Protein AF-A0AAD3NII4-F1 (afdb_monomer_lite)

Secondary structure (DSSP, 8-state):
-HHHHTTS-HHHHT-PPEEEEEEETTEEEEEE-----BHHHHHHHTTTPPPPHHHHHHHHHHHHHHHHHHHHTT-------GGG-B-S---

Structure (mmCIF, N/CA/C/O backbone):
data_AF-A0AAD3NII4-F1
#
_entry.id   AF-A0AAD3NII4-F1
#
loop_
_atom_site.group_PDB
_atom_site.id
_atom_site.type_symbol
_atom_site.label_atom_id
_at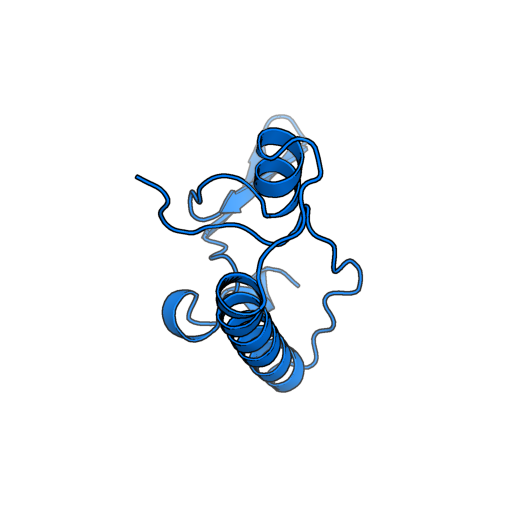om_site.label_alt_id
_atom_site.label_comp_id
_atom_site.label_asym_id
_atom_site.label_entity_id
_atom_site.label_seq_id
_atom_site.pdbx_PDB_ins_code
_atom_site.Cartn_x
_atom_site.Cartn_y
_atom_site.Cartn_z
_atom_site.occupancy
_atom_site.B_iso_or_equiv
_atom_site.auth_seq_id
_atom_site.auth_comp_id
_atom_site.auth_asym_id
_atom_site.auth_atom_id
_atom_site.pdbx_PDB_model_num
ATOM 1 N N . MET A 1 1 ? -11.898 5.533 8.114 1.00 62.50 1 MET A N 1
ATOM 2 C CA . MET A 1 1 ? -11.173 5.212 6.861 1.00 62.50 1 MET A CA 1
ATOM 3 C C . MET A 1 1 ? -10.536 3.836 6.958 1.00 62.50 1 MET A C 1
ATOM 5 O O . MET A 1 1 ? -10.984 2.963 6.236 1.00 62.50 1 MET A O 1
ATOM 9 N N . LEU A 1 2 ? -9.585 3.606 7.873 1.00 72.94 2 LEU A N 1
ATOM 10 C CA . LEU A 1 2 ? -8.956 2.285 8.046 1.00 72.94 2 LEU A CA 1
ATOM 11 C C . LEU A 1 2 ? -9.962 1.179 8.410 1.00 72.94 2 LEU A C 1
ATOM 13 O O . LEU A 1 2 ? -9.882 0.092 7.854 1.00 72.94 2 LEU A O 1
ATOM 17 N N . ASP A 1 3 ? -10.991 1.494 9.202 1.00 74.44 3 ASP A N 1
ATOM 18 C CA . ASP A 1 3 ? -12.080 0.549 9.515 1.00 74.44 3 ASP A CA 1
ATOM 19 C C . ASP A 1 3 ? -12.949 0.172 8.293 1.00 74.44 3 ASP A C 1
ATOM 21 O O . ASP A 1 3 ? -13.630 -0.844 8.294 1.00 74.44 3 ASP A O 1
ATOM 25 N N . VAL A 1 4 ? -12.945 0.997 7.238 1.00 71.50 4 VAL A N 1
ATOM 26 C CA . VAL A 1 4 ? -13.642 0.714 5.965 1.00 71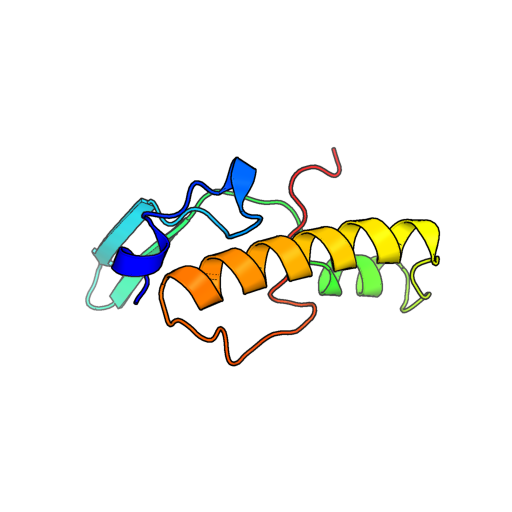.50 4 VAL A CA 1
ATOM 27 C C . VAL A 1 4 ? -12.724 -0.051 5.010 1.00 71.50 4 VAL A C 1
ATOM 29 O O . VAL A 1 4 ? -13.184 -0.720 4.096 1.00 71.50 4 VAL A O 1
ATOM 32 N N . VAL A 1 5 ? -11.410 0.028 5.207 1.00 71.00 5 VAL A N 1
ATOM 33 C CA . VAL A 1 5 ? -10.442 -0.752 4.432 1.00 71.00 5 VAL A CA 1
ATOM 34 C C . VAL A 1 5 ? -10.293 -2.158 5.015 1.00 71.00 5 VAL A C 1
ATOM 36 O O . VAL A 1 5 ? -10.099 -3.099 4.256 1.00 71.00 5 VAL A O 1
ATOM 39 N N . SER A 1 6 ? -10.475 -2.347 6.326 1.00 75.00 6 SER A N 1
ATOM 40 C CA . SER A 1 6 ? -10.364 -3.663 6.976 1.00 75.00 6 SER A CA 1
ATOM 41 C C . SER A 1 6 ? -11.420 -4.687 6.550 1.00 75.00 6 SER A C 1
ATOM 43 O O . SER A 1 6 ? -11.225 -5.879 6.765 1.00 75.00 6 SER A O 1
ATOM 45 N N . ILE A 1 7 ? -12.516 -4.260 5.910 1.00 77.06 7 ILE A N 1
ATOM 46 C CA . ILE A 1 7 ? -13.488 -5.182 5.295 1.00 77.06 7 ILE A CA 1
ATOM 47 C C . ILE A 1 7 ? -12.979 -5.797 3.979 1.00 77.06 7 ILE A C 1
ATOM 49 O O . ILE A 1 7 ? -13.627 -6.679 3.412 1.00 77.06 7 ILE A O 1
ATOM 53 N N . LEU A 1 8 ? -11.853 -5.316 3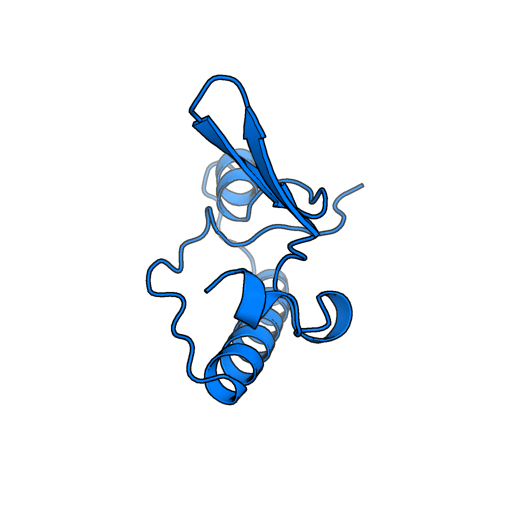.446 1.00 76.31 8 LEU A N 1
ATOM 54 C CA . LEU A 1 8 ? -11.219 -5.874 2.260 1.00 76.31 8 LEU A CA 1
ATOM 55 C C . LEU A 1 8 ? -10.342 -7.066 2.662 1.00 76.31 8 LEU A C 1
ATOM 57 O O . LEU A 1 8 ? -9.490 -6.946 3.533 1.00 76.31 8 LEU A O 1
ATOM 61 N N . ASP A 1 9 ? -10.534 -8.206 1.993 1.00 70.75 9 ASP A N 1
ATOM 62 C CA . ASP A 1 9 ? -9.617 -9.348 2.081 1.00 70.75 9 ASP A CA 1
ATOM 63 C C . ASP A 1 9 ? -8.257 -8.954 1.450 1.00 70.75 9 ASP A C 1
ATOM 65 O O . ASP A 1 9 ? -8.213 -8.747 0.229 1.00 70.75 9 ASP A O 1
ATOM 69 N N . PRO A 1 10 ? -7.169 -8.839 2.239 1.00 61.22 10 PRO A N 1
ATOM 70 C CA . PRO A 1 10 ? -5.861 -8.345 1.789 1.00 61.22 10 PRO A CA 1
ATOM 71 C C . PRO A 1 10 ? -5.272 -9.204 0.672 1.00 61.22 10 PRO A C 1
ATOM 73 O O . PRO A 1 10 ? -4.808 -8.699 -0.354 1.00 61.22 10 PRO A O 1
ATOM 76 N N . VAL A 1 11 ? -5.379 -10.526 0.843 1.00 59.19 11 VAL A N 1
ATOM 77 C CA . VAL A 1 11 ? -4.800 -11.539 -0.047 1.00 59.19 11 VAL A CA 1
ATOM 78 C C . VAL A 1 11 ? -5.483 -11.509 -1.410 1.00 59.19 11 VAL A C 1
ATOM 80 O O . VAL A 1 11 ? -4.844 -11.733 -2.436 1.00 59.19 11 VAL A O 1
ATOM 83 N N . LYS A 1 12 ? -6.780 -11.186 -1.446 1.00 65.62 12 LYS A N 1
ATOM 84 C CA . LYS A 1 12 ? -7.538 -11.084 -2.701 1.00 65.62 12 LYS A CA 1
ATOM 85 C C . LYS A 1 12 ? -7.480 -9.705 -3.348 1.00 65.62 12 LYS A C 1
ATOM 87 O O . LYS A 1 12 ? -7.819 -9.601 -4.525 1.00 65.62 12 LYS A O 1
ATOM 92 N N . LYS A 1 13 ? -7.121 -8.655 -2.604 1.00 78.44 13 LYS A N 1
ATOM 93 C CA . LYS A 1 13 ? -7.308 -7.265 -3.051 1.00 78.44 13 LYS A CA 1
ATOM 94 C C . LYS A 1 13 ? -6.035 -6.425 -3.099 1.00 78.44 13 LYS A C 1
ATOM 96 O O . LYS A 1 13 ? -6.126 -5.276 -3.505 1.00 78.44 13 LYS A O 1
ATOM 101 N N . SER A 1 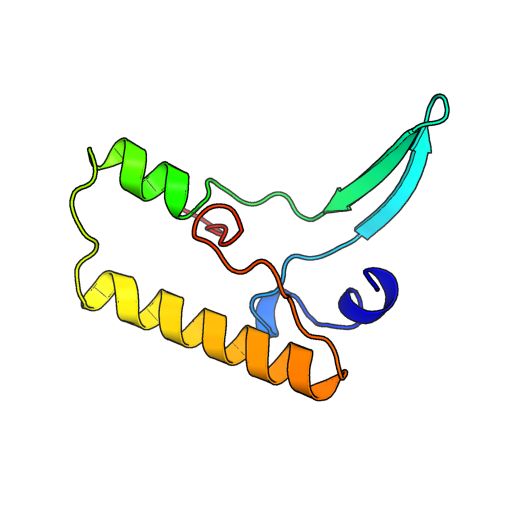14 ? -4.869 -6.973 -2.746 1.00 91.31 14 SER A N 1
ATOM 102 C CA . SER A 1 14 ? -3.580 -6.258 -2.813 1.00 91.31 14 SER A CA 1
ATOM 103 C C . SER A 1 14 ? -3.574 -4.949 -2.004 1.00 91.31 14 SER A C 1
ATOM 105 O O . SER A 1 14 ? -2.970 -3.957 -2.405 1.00 91.31 14 SER A O 1
ATOM 107 N N . VAL A 1 15 ? -4.262 -4.951 -0.860 1.00 93.31 15 VAL A N 1
ATOM 108 C CA . VAL A 1 15 ? -4.299 -3.850 0.112 1.00 93.31 15 VAL A CA 1
ATOM 109 C C . VAL A 1 15 ? -3.843 -4.405 1.453 1.00 93.31 15 VAL A C 1
ATOM 111 O O . VAL A 1 15 ? -4.309 -5.469 1.839 1.00 93.31 15 VAL A O 1
ATOM 114 N N . VAL A 1 16 ? -2.963 -3.686 2.152 1.00 92.75 16 VAL A N 1
ATOM 115 C CA . VAL A 1 16 ? -2.427 -4.111 3.453 1.00 92.75 16 VAL A CA 1
ATOM 116 C C . VAL A 1 16 ? -3.536 -4.359 4.478 1.00 92.75 16 VAL A C 1
ATOM 118 O O . VAL A 1 16 ? -4.473 -3.567 4.621 1.00 92.75 16 VAL A O 1
ATOM 121 N N . GLN A 1 17 ? -3.412 -5.448 5.229 1.00 91.06 17 GLN A N 1
ATOM 122 C CA . GLN A 1 17 ? -4.309 -5.781 6.317 1.00 91.06 17 GLN A CA 1
ATOM 123 C C . GLN A 1 17 ? -4.104 -4.838 7.495 1.00 91.06 17 GLN A C 1
ATOM 125 O O . GLN A 1 17 ? -3.026 -4.771 8.083 1.00 91.06 17 GLN A O 1
ATOM 130 N N . PHE A 1 18 ? -5.174 -4.154 7.879 1.00 91.19 18 PHE A N 1
ATOM 131 C CA . PHE A 1 18 ? -5.261 -3.430 9.139 1.00 91.19 18 PHE A CA 1
ATOM 132 C C . PHE A 1 18 ? -5.885 -4.338 10.205 1.00 91.19 18 PHE A C 1
ATOM 134 O O . PHE A 1 18 ? -6.976 -4.869 9.993 1.00 91.19 18 PHE A O 1
ATOM 141 N N . PHE A 1 19 ? -5.202 -4.516 11.337 1.00 89.94 19 PHE A N 1
ATOM 142 C CA . PHE A 1 19 ? -5.683 -5.355 12.437 1.00 89.94 19 PHE A CA 1
ATOM 143 C C . PHE A 1 19 ? -6.421 -4.545 13.495 1.00 89.94 19 PHE A C 1
ATOM 145 O O . PHE A 1 19 ? -7.563 -4.854 13.826 1.00 89.94 19 PHE A O 1
ATOM 152 N N . GLU A 1 20 ? -5.778 -3.512 14.036 1.00 92.44 20 GLU A N 1
ATOM 153 C CA . GLU A 1 20 ? -6.351 -2.739 15.131 1.00 92.44 20 GLU A CA 1
ATOM 154 C C . GLU A 1 20 ? -5.743 -1.341 15.266 1.00 92.44 20 GLU A C 1
ATOM 156 O O . GLU A 1 20 ? -4.652 -1.036 14.774 1.00 92.44 20 GLU A O 1
ATOM 161 N N . ARG A 1 21 ? -6.468 -0.492 15.998 1.00 94.69 21 ARG A N 1
ATOM 162 C CA . ARG A 1 21 ? -6.027 0.827 16.445 1.00 94.69 21 ARG A CA 1
ATOM 163 C C . ARG A 1 21 ? -6.197 0.921 17.950 1.00 94.69 21 ARG A C 1
ATOM 165 O O . ARG A 1 21 ? -7.288 0.689 18.464 1.00 94.69 21 ARG A O 1
ATOM 172 N N . PHE A 1 22 ? -5.155 1.384 18.627 1.00 95.44 22 PHE A N 1
ATOM 173 C CA . PHE A 1 22 ? -5.187 1.668 20.059 1.00 95.44 22 PHE A CA 1
ATOM 174 C C . PHE A 1 22 ? -4.446 2.968 20.380 1.00 95.44 22 PHE A C 1
ATOM 176 O O . PHE A 1 22 ? -3.804 3.572 19.519 1.00 95.44 22 PHE A O 1
ATOM 183 N N . VAL A 1 23 ? -4.562 3.426 21.628 1.00 97.94 23 VAL A N 1
ATOM 184 C CA . VAL A 1 23 ? -3.834 4.596 22.133 1.00 97.94 23 VAL A CA 1
ATOM 185 C C . VAL A 1 23 ? -2.834 4.135 23.183 1.00 97.94 23 VAL A C 1
ATOM 187 O O . VAL A 1 23 ? -3.214 3.511 24.171 1.00 97.94 23 VAL A O 1
ATOM 190 N N . HIS A 1 24 ? -1.561 4.470 22.996 1.00 96.81 24 HIS A N 1
ATOM 191 C CA . HIS A 1 24 ? -0.500 4.187 23.958 1.00 96.81 24 HIS A CA 1
ATOM 192 C C . HIS A 1 24 ? 0.263 5.469 24.271 1.00 96.81 24 HIS A C 1
ATOM 194 O O . HIS A 1 24 ? 0.741 6.150 23.369 1.00 96.81 24 HIS A O 1
ATOM 200 N N . LYS A 1 25 ? 0.350 5.826 25.561 1.00 97.06 25 LYS A N 1
ATOM 201 C CA . LYS A 1 25 ? 1.025 7.052 26.037 1.00 97.06 25 LYS A CA 1
ATOM 202 C C . LYS A 1 25 ? 0.562 8.331 25.311 1.00 97.06 25 LYS A C 1
ATOM 204 O O . LYS A 1 25 ? 1.358 9.216 25.021 1.00 97.06 25 LYS A O 1
ATOM 209 N N . GLY A 1 26 ? -0.733 8.416 24.999 1.00 96.94 26 GLY A N 1
ATOM 210 C CA . GLY A 1 26 ? -1.327 9.559 24.298 1.00 96.94 26 GLY A CA 1
ATOM 211 C C . GLY A 1 26 ? -1.100 9.587 22.781 1.00 96.94 26 GLY A C 1
ATOM 212 O O . GLY A 1 26 ? -1.589 10.500 22.125 1.00 96.94 26 GLY A O 1
ATOM 213 N N . GLN A 1 27 ? -0.411 8.598 22.206 1.00 97.44 27 GLN A N 1
ATOM 214 C CA . GLN A 1 27 ? -0.210 8.475 20.761 1.00 97.44 27 GLN A CA 1
ATOM 215 C C . GLN A 1 27 ? -1.151 7.425 20.170 1.00 97.44 27 GLN A C 1
ATOM 217 O O . GLN A 1 27 ? -1.403 6.389 20.785 1.00 97.44 27 GLN A O 1
ATOM 222 N N . THR A 1 28 ? -1.673 7.692 18.970 1.00 96.88 28 THR A N 1
ATOM 223 C CA . THR A 1 28 ? -2.452 6.698 18.216 1.00 96.88 28 THR A CA 1
ATOM 224 C C . THR A 1 28 ? -1.495 5.714 17.559 1.00 96.88 28 THR A C 1
ATOM 226 O O . THR A 1 28 ? -0.622 6.119 16.794 1.00 96.88 28 THR A O 1
ATOM 229 N N . CYS A 1 29 ? -1.684 4.431 17.838 1.00 96.81 29 CYS A N 1
ATOM 230 C CA . CYS A 1 29 ? -0.937 3.332 17.247 1.00 96.81 29 CYS A CA 1
ATOM 231 C C . CYS A 1 29 ? -1.849 2.551 16.300 1.00 96.81 29 CYS A C 1
ATOM 233 O O . CYS A 1 29 ? -3.029 2.341 16.593 1.00 96.81 29 CYS A O 1
ATOM 235 N N . LEU A 1 30 ? -1.291 2.129 15.169 1.00 95.69 30 LEU A N 1
ATOM 236 C CA . LEU A 1 30 ? -1.974 1.353 14.140 1.00 95.69 30 LEU A CA 1
ATOM 237 C C . LEU A 1 30 ? -1.188 0.065 13.916 1.00 95.69 30 LEU A C 1
ATOM 239 O O . LEU A 1 30 ? 0.032 0.115 13.755 1.00 95.69 30 LEU A O 1
ATOM 243 N N . VAL A 1 31 ? -1.882 -1.068 13.920 1.00 95.38 31 VAL A N 1
ATOM 244 C CA . VAL A 1 31 ? -1.276 -2.386 13.725 1.00 95.38 31 VAL A CA 1
ATOM 245 C C . VAL A 1 31 ? -1.708 -2.931 12.375 1.00 95.38 31 VAL A C 1
ATOM 247 O O . VAL A 1 31 ? -2.898 -2.955 12.056 1.00 95.38 31 VAL A O 1
ATOM 250 N N . PHE A 1 32 ? -0.729 -3.384 11.603 1.00 93.44 32 PHE A N 1
ATOM 251 C CA . PHE A 1 32 ? -0.914 -3.939 10.270 1.00 93.44 32 PHE A CA 1
ATOM 252 C C . PHE A 1 32 ? -0.242 -5.306 10.166 1.00 93.44 32 PHE A C 1
ATOM 254 O O . PHE A 1 32 ? 0.564 -5.674 11.027 1.00 93.44 32 PHE A O 1
ATOM 261 N N . GLU A 1 33 ? -0.547 -6.051 9.105 1.00 92.62 33 GLU A N 1
ATOM 262 C CA . GLU A 1 33 ? 0.274 -7.202 8.731 1.00 92.62 33 GLU A CA 1
ATOM 263 C C . GLU A 1 33 ? 1.730 -6.790 8.498 1.00 92.62 33 GLU A C 1
ATOM 265 O O . GLU A 1 33 ? 2.032 -5.698 8.008 1.00 92.62 33 GLU A O 1
ATOM 270 N N . LYS A 1 34 ? 2.652 -7.677 8.876 1.00 92.50 34 LYS A N 1
ATOM 271 C CA . LYS A 1 34 ? 4.071 -7.477 8.606 1.00 92.50 34 LYS A CA 1
ATOM 272 C C . LYS A 1 34 ? 4.352 -7.889 7.165 1.00 92.50 34 LYS A C 1
ATOM 274 O O . LYS A 1 34 ? 4.242 -9.066 6.837 1.00 92.50 34 LYS A O 1
ATOM 279 N N . LEU A 1 35 ? 4.787 -6.928 6.362 1.00 93.31 35 LEU A N 1
ATOM 280 C CA . LEU A 1 35 ? 5.281 -7.141 5.005 1.00 93.31 35 LEU A CA 1
ATOM 281 C C . LEU A 1 35 ? 6.817 -7.048 4.976 1.00 93.31 35 LEU A C 1
ATOM 283 O O . LEU A 1 35 ? 7.469 -6.953 6.025 1.00 93.31 35 LEU A O 1
ATOM 287 N N . ASP A 1 36 ? 7.387 -7.155 3.783 1.00 94.19 36 ASP A N 1
ATOM 288 C CA . ASP A 1 36 ? 8.816 -6.991 3.528 1.00 94.19 36 ASP A CA 1
ATOM 289 C C . ASP A 1 36 ? 9.139 -5.503 3.268 1.00 94.19 36 ASP A C 1
ATOM 291 O O . ASP A 1 36 ? 8.457 -4.607 3.768 1.00 94.19 36 ASP A O 1
ATOM 295 N N . ARG A 1 37 ? 10.184 -5.222 2.496 1.00 95.06 37 ARG A N 1
ATOM 296 C CA . ARG A 1 37 ? 10.561 -3.883 2.033 1.00 95.06 37 ARG A CA 1
ATOM 297 C C . ARG A 1 37 ? 9.578 -3.275 1.018 1.00 95.06 37 ARG A C 1
ATOM 299 O O . ARG A 1 37 ? 8.811 -3.982 0.354 1.00 95.06 37 ARG A O 1
ATOM 306 N N . SER A 1 38 ? 9.639 -1.955 0.867 1.00 96.81 38 SER A N 1
ATOM 307 C CA . SER A 1 38 ? 8.875 -1.213 -0.138 1.00 96.81 38 SER A CA 1
ATOM 308 C C . SER A 1 38 ? 9.488 -1.326 -1.540 1.00 96.81 38 SER A C 1
ATOM 310 O O . SER A 1 38 ? 10.637 -1.735 -1.731 1.00 96.81 38 SER A O 1
ATOM 312 N N . LEU A 1 39 ? 8.724 -0.921 -2.554 1.00 95.75 39 LEU A N 1
ATOM 313 C CA . LEU A 1 39 ? 9.213 -0.799 -3.924 1.00 95.75 39 LEU A CA 1
ATOM 314 C C . LEU A 1 39 ? 10.298 0.280 -4.040 1.00 95.75 39 LEU A C 1
ATOM 316 O O . LEU A 1 39 ? 11.178 0.161 -4.890 1.00 95.75 39 LEU A O 1
ATOM 320 N N . PHE A 1 40 ? 10.242 1.312 -3.191 1.00 96.19 40 PHE A N 1
ATOM 321 C CA . PHE A 1 40 ? 11.300 2.314 -3.084 1.00 96.19 40 PHE A CA 1
ATOM 322 C C . PHE A 1 40 ? 12.610 1.681 -2.605 1.00 96.19 40 PHE A C 1
ATOM 324 O O . PHE A 1 40 ? 13.623 1.812 -3.287 1.00 96.19 40 PHE A O 1
ATOM 331 N N . ASP A 1 41 ? 12.568 0.918 -1.510 1.00 96.12 41 ASP A N 1
ATOM 332 C CA . ASP A 1 41 ? 13.748 0.237 -0.959 1.00 96.12 41 ASP A CA 1
ATOM 333 C C . ASP A 1 41 ? 14.377 -0.710 -1.993 1.00 96.12 41 ASP A C 1
ATOM 335 O O . ASP A 1 41 ? 15.591 -0.732 -2.175 1.00 96.12 41 ASP A O 1
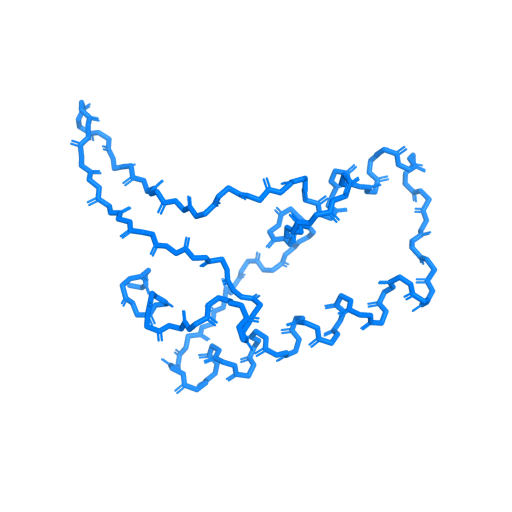ATOM 339 N N . LEU A 1 42 ? 13.552 -1.448 -2.749 1.00 94.81 42 LEU A N 1
ATOM 340 C CA . LEU A 1 42 ? 14.034 -2.313 -3.831 1.00 94.81 42 LEU A CA 1
ATOM 341 C C . LEU A 1 42 ? 14.770 -1.529 -4.933 1.00 94.81 42 LEU A C 1
ATOM 343 O O . LEU A 1 42 ? 15.731 -2.033 -5.517 1.00 94.81 42 LEU A O 1
ATOM 347 N N . LEU A 1 43 ? 14.299 -0.327 -5.271 1.00 95.12 43 LEU A N 1
ATOM 348 C CA . LEU A 1 43 ? 14.955 0.524 -6.264 1.00 95.12 43 LEU A CA 1
ATOM 349 C C . LEU A 1 43 ? 16.269 1.102 -5.730 1.00 95.12 43 LEU A C 1
ATOM 351 O O . LEU A 1 43 ? 17.232 1.187 -6.494 1.00 95.12 43 LEU A O 1
ATOM 355 N N . ASP A 1 44 ? 16.318 1.453 -4.446 1.00 95.69 44 ASP A N 1
ATOM 356 C CA . ASP A 1 44 ? 17.528 1.938 -3.779 1.00 95.69 44 ASP A CA 1
ATOM 357 C C . ASP A 1 44 ? 18.613 0.850 -3.731 1.00 95.69 44 ASP A C 1
ATOM 359 O O . ASP A 1 44 ? 19.731 1.066 -4.196 1.00 95.69 44 ASP A O 1
ATOM 363 N N . GLU A 1 45 ? 18.254 -0.378 -3.341 1.00 94.75 45 GLU A N 1
ATOM 364 C CA . GLU A 1 45 ? 19.150 -1.548 -3.381 1.00 94.75 45 GLU A CA 1
ATOM 365 C C . GLU A 1 45 ? 19.687 -1.859 -4.787 1.00 94.75 45 GLU A C 1
ATOM 367 O O . GLU A 1 45 ? 20.757 -2.445 -4.962 1.00 94.75 45 GLU A O 1
ATOM 372 N N . ARG A 1 46 ? 18.928 -1.486 -5.819 1.00 94.62 46 ARG A N 1
ATOM 373 C CA . ARG A 1 46 ? 19.314 -1.642 -7.224 1.00 94.62 46 ARG A CA 1
ATOM 374 C C . ARG A 1 46 ? 20.186 -0.494 -7.731 1.00 94.62 46 ARG A C 1
ATOM 376 O O . ARG A 1 46 ? 20.518 -0.508 -8.920 1.00 94.62 46 ARG A O 1
ATOM 383 N N . GLU A 1 47 ? 20.552 0.458 -6.875 1.00 96.19 47 GLU A N 1
ATOM 384 C CA . GLU A 1 47 ? 21.271 1.692 -7.216 1.00 96.19 47 GLU A CA 1
ATOM 385 C C . GLU A 1 47 ? 20.507 2.514 -8.269 1.00 96.19 47 GLU A C 1
ATOM 387 O O . GLU A 1 47 ? 21.069 3.033 -9.234 1.00 96.19 47 GLU A O 1
ATOM 392 N N . GLY A 1 48 ? 19.177 2.549 -8.149 1.00 90.94 48 GLY A N 1
ATOM 393 C CA . GLY A 1 48 ? 18.294 3.234 -9.091 1.00 90.94 48 GLY A CA 1
ATOM 394 C C . GLY A 1 48 ? 18.130 2.530 -10.442 1.00 90.94 48 GLY A C 1
ATOM 395 O O . GLY A 1 48 ? 17.501 3.088 -11.346 1.00 90.94 48 GLY A O 1
ATOM 396 N N . ARG A 1 49 ? 18.656 1.306 -10.623 1.00 95.12 49 ARG A N 1
ATOM 397 C CA . ARG A 1 49 ? 18.451 0.558 -11.872 1.00 95.12 49 ARG A CA 1
ATOM 398 C C . ARG A 1 49 ? 16.971 0.212 -12.066 1.00 95.12 49 ARG A C 1
ATOM 400 O O . ARG A 1 49 ? 16.357 -0.392 -11.178 1.00 95.12 49 ARG A O 1
ATOM 407 N N . PRO A 1 50 ? 16.403 0.513 -13.248 1.00 93.38 50 PRO A N 1
ATOM 408 C CA . PRO A 1 50 ? 14.977 0.365 -13.488 1.00 93.38 50 PRO A CA 1
ATOM 409 C C . PRO A 1 50 ? 14.537 -1.097 -13.421 1.00 93.38 50 PRO A C 1
ATOM 411 O O . PRO A 1 50 ? 15.279 -2.021 -13.772 1.00 93.38 50 PRO A O 1
ATOM 414 N N . LEU A 1 51 ? 13.294 -1.302 -12.997 1.00 93.62 51 LEU A N 1
ATOM 415 C CA . LEU A 1 51 ? 12.626 -2.594 -13.100 1.00 93.62 51 LEU A CA 1
ATOM 416 C C . LEU A 1 51 ? 12.402 -2.940 -14.575 1.00 93.62 51 LEU A C 1
ATOM 418 O O . LEU A 1 51 ? 12.066 -2.085 -15.396 1.00 93.62 51 LEU A O 1
ATOM 422 N N . SER A 1 52 ? 12.573 -4.210 -14.921 1.00 96.62 52 SER A N 1
ATOM 423 C CA . SER A 1 52 ? 12.213 -4.714 -16.241 1.00 96.62 52 SER A CA 1
ATOM 424 C C . SER A 1 52 ? 10.693 -4.712 -16.425 1.00 96.62 52 SER A C 1
ATOM 426 O O . SER A 1 52 ? 9.925 -4.755 -15.463 1.00 96.62 52 SER A O 1
ATOM 428 N N . LEU A 1 53 ? 10.220 -4.755 -17.673 1.00 97.00 53 LEU A N 1
ATOM 429 C CA . LEU A 1 53 ? 8.783 -4.887 -17.952 1.00 97.00 53 LEU A CA 1
ATOM 430 C C . LEU A 1 53 ? 8.162 -6.138 -17.310 1.00 97.00 53 LEU A C 1
ATOM 432 O O . LEU A 1 53 ? 6.983 -6.127 -16.962 1.00 97.00 53 LEU A O 1
ATOM 436 N N . ASN A 1 54 ? 8.941 -7.209 -17.149 1.00 96.94 54 ASN A N 1
ATOM 437 C CA . ASN A 1 54 ? 8.473 -8.439 -16.513 1.00 96.94 54 ASN A CA 1
ATOM 438 C C . ASN A 1 54 ? 8.272 -8.267 -15.000 1.00 96.94 54 ASN A C 1
ATOM 440 O O . ASN A 1 54 ? 7.400 -8.922 -14.443 1.00 96.94 54 ASN A O 1
ATOM 444 N N . GLU A 1 55 ? 9.018 -7.364 -14.364 1.00 94.62 55 GLU A N 1
ATOM 445 C CA . GLU A 1 55 ? 8.856 -7.001 -12.951 1.00 94.62 55 GLU A CA 1
ATOM 446 C C . GLU A 1 55 ? 7.746 -5.953 -12.760 1.00 94.62 55 GLU A C 1
ATOM 448 O O . GLU A 1 55 ? 6.974 -6.034 -11.811 1.00 94.62 55 GLU A O 1
ATOM 453 N N . ILE A 1 56 ? 7.602 -5.003 -13.692 1.00 96.00 56 ILE A N 1
ATOM 454 C CA . ILE A 1 56 ? 6.591 -3.935 -13.605 1.00 96.00 56 ILE A CA 1
ATOM 455 C C . ILE A 1 56 ? 5.169 -4.473 -13.813 1.00 96.00 56 ILE A C 1
ATOM 457 O O . ILE A 1 56 ? 4.248 -4.060 -13.109 1.00 96.00 56 ILE A O 1
ATOM 461 N N . ARG A 1 57 ? 4.954 -5.382 -14.778 1.00 97.56 57 ARG A N 1
ATOM 462 C CA . ARG A 1 57 ? 3.610 -5.904 -15.099 1.00 97.56 57 ARG A CA 1
ATOM 463 C C . ARG A 1 57 ? 2.854 -6.492 -13.896 1.00 97.56 57 ARG A C 1
ATOM 465 O O . ARG A 1 57 ? 1.699 -6.102 -13.723 1.00 97.56 57 ARG A O 1
ATOM 472 N N . PRO A 1 58 ? 3.426 -7.398 -13.077 1.00 94.94 58 PRO A N 1
ATOM 473 C CA . PRO A 1 58 ? 2.708 -7.943 -11.925 1.00 94.94 58 PRO A CA 1
ATOM 474 C C . PRO A 1 58 ? 2.384 -6.871 -10.877 1.00 94.94 58 PRO A C 1
ATOM 476 O O . PRO A 1 58 ? 1.266 -6.863 -10.366 1.00 94.94 58 PRO A O 1
ATOM 479 N N . VAL A 1 59 ? 3.296 -5.922 -10.625 1.00 95.50 59 VAL A N 1
ATOM 480 C CA . VAL A 1 59 ? 3.050 -4.793 -9.710 1.00 95.50 59 VAL A CA 1
ATOM 481 C C . VAL A 1 59 ? 1.882 -3.941 -10.209 1.00 95.50 59 VAL A C 1
ATOM 483 O O . VAL A 1 59 ? 0.945 -3.669 -9.463 1.00 95.50 59 VAL A O 1
ATOM 486 N N . ALA A 1 60 ? 1.884 -3.569 -11.492 1.00 96.88 60 ALA A N 1
ATOM 487 C CA . ALA A 1 60 ? 0.805 -2.786 -12.088 1.00 96.88 60 ALA A CA 1
ATOM 488 C C . ALA A 1 60 ? -0.547 -3.514 -12.015 1.00 96.88 60 ALA A C 1
ATOM 490 O O . ALA A 1 60 ? -1.558 -2.900 -11.684 1.00 96.88 60 ALA A O 1
ATOM 491 N N . HIS A 1 61 ? -0.571 -4.824 -12.275 1.00 96.38 61 HIS A N 1
ATOM 492 C CA . HIS A 1 61 ? -1.789 -5.626 -12.160 1.00 96.38 61 HIS A CA 1
ATOM 493 C C . HIS A 1 61 ? -2.338 -5.628 -10.724 1.00 96.38 61 HIS A C 1
ATOM 495 O O . HIS A 1 61 ? -3.531 -5.421 -10.526 1.00 96.38 61 HIS A O 1
ATOM 501 N N . GLN A 1 62 ? -1.479 -5.811 -9.718 1.00 95.44 62 GLN A N 1
ATOM 502 C CA . GLN A 1 62 ? -1.880 -5.783 -8.306 1.00 95.44 62 GLN A CA 1
ATOM 503 C C . GLN A 1 62 ? -2.382 -4.400 -7.868 1.00 95.44 62 GLN A C 1
ATOM 505 O O . GLN A 1 62 ? -3.397 -4.310 -7.181 1.00 95.44 62 GLN A O 1
ATOM 510 N N . LEU A 1 63 ? -1.741 -3.318 -8.325 1.00 96.12 63 LEU A N 1
ATOM 511 C CA . LEU A 1 63 ? -2.218 -1.953 -8.079 1.00 96.12 63 LEU A CA 1
ATOM 512 C C . LEU A 1 63 ? -3.611 -1.715 -8.673 1.00 96.12 63 LEU A C 1
ATOM 514 O O . LEU A 1 63 ? -4.467 -1.126 -8.018 1.00 96.12 63 LEU A O 1
ATOM 518 N N . LEU A 1 64 ? -3.869 -2.203 -9.890 1.00 95.75 64 LEU A N 1
ATOM 519 C CA . LEU A 1 64 ? -5.192 -2.097 -10.509 1.00 95.75 64 LEU A CA 1
ATOM 520 C C . LEU A 1 64 ? -6.253 -2.887 -9.731 1.00 95.75 64 LEU A C 1
ATOM 522 O O . LEU A 1 64 ? -7.345 -2.363 -9.515 1.00 95.75 64 LEU A O 1
ATOM 526 N N . THR A 1 65 ? -5.926 -4.090 -9.249 1.00 94.69 65 THR A N 1
ATOM 527 C CA . THR A 1 65 ? -6.803 -4.863 -8.353 1.00 94.69 65 THR A CA 1
ATOM 528 C C . THR A 1 65 ? -7.125 -4.086 -7.072 1.00 94.69 65 THR A C 1
ATOM 530 O O . THR A 1 65 ? -8.288 -4.018 -6.666 1.00 94.69 65 THR A O 1
ATOM 533 N N . ALA A 1 66 ? -6.123 -3.448 -6.460 1.00 94.56 66 ALA A N 1
ATOM 534 C CA . ALA A 1 66 ? -6.312 -2.624 -5.269 1.00 94.56 66 ALA A CA 1
ATOM 535 C C . ALA A 1 66 ? -7.205 -1.406 -5.543 1.00 94.56 66 ALA A C 1
ATOM 537 O O . ALA A 1 66 ? -8.106 -1.107 -4.759 1.00 94.56 66 ALA A O 1
ATOM 538 N N . PHE A 1 67 ? -7.018 -0.718 -6.672 1.00 94.50 67 PHE A N 1
ATOM 539 C CA . PHE A 1 67 ? -7.850 0.435 -7.025 1.00 94.50 67 PHE A CA 1
ATOM 540 C C . PHE A 1 67 ? -9.288 0.059 -7.348 1.00 94.50 67 PHE A C 1
ATOM 542 O O . PHE A 1 67 ? -10.191 0.802 -6.968 1.00 94.50 67 PHE A O 1
ATOM 549 N N . ASP A 1 68 ? -9.525 -1.082 -7.993 1.00 94.00 68 ASP A N 1
ATOM 550 C CA . ASP A 1 68 ? -10.884 -1.572 -8.224 1.00 94.00 68 ASP A CA 1
ATOM 551 C C . ASP A 1 68 ? -11.597 -1.871 -6.895 1.00 94.00 68 ASP A C 1
ATOM 553 O O . ASP A 1 68 ? -12.727 -1.432 -6.664 1.00 94.00 68 ASP A O 1
ATOM 557 N N . ALA A 1 69 ? -10.887 -2.498 -5.953 1.00 91.50 69 ALA A N 1
ATOM 558 C CA . ALA A 1 69 ? -11.393 -2.732 -4.606 1.00 91.50 69 ALA A CA 1
ATOM 559 C C . ALA A 1 69 ? -11.712 -1.432 -3.845 1.00 91.50 69 ALA A C 1
ATOM 561 O O . ALA A 1 69 ? -12.792 -1.322 -3.261 1.00 91.50 69 ALA A O 1
ATOM 562 N N . LEU A 1 70 ? -10.800 -0.453 -3.857 1.00 92.88 70 LEU A N 1
ATOM 563 C CA . LEU A 1 70 ? -10.993 0.845 -3.197 1.00 92.88 70 LEU A CA 1
ATOM 564 C C . LEU A 1 70 ? -12.140 1.641 -3.830 1.00 92.88 70 LEU A C 1
ATOM 566 O O . LEU A 1 70 ? -12.970 2.212 -3.119 1.00 92.88 70 LEU A O 1
ATOM 570 N N . LYS A 1 71 ? -12.248 1.616 -5.162 1.00 92.88 71 LYS A N 1
ATOM 571 C CA . LYS A 1 71 ? -13.366 2.214 -5.897 1.00 92.88 71 LYS A CA 1
ATOM 572 C C . LYS A 1 71 ? -14.699 1.606 -5.467 1.00 92.88 71 LYS A C 1
ATOM 574 O O . LYS A 1 71 ? -15.653 2.350 -5.253 1.00 92.88 71 LYS A O 1
ATOM 579 N N . GLY A 1 72 ? -14.757 0.284 -5.293 1.00 90.62 72 GLY A N 1
ATOM 580 C CA . GLY A 1 72 ? -15.956 -0.426 -4.837 1.00 90.62 72 GLY A CA 1
ATOM 581 C C . GLY A 1 72 ? -16.476 0.023 -3.465 1.00 90.62 72 GLY A C 1
ATOM 582 O O . GLY A 1 72 ? -17.664 -0.123 -3.193 1.00 90.62 72 GLY A O 1
ATOM 583 N N . ILE A 1 73 ? -15.616 0.610 -2.626 1.00 90.38 73 ILE A N 1
ATOM 584 C CA . ILE A 1 73 ? -15.974 1.158 -1.306 1.00 90.38 73 ILE A CA 1
ATOM 585 C C . ILE A 1 73 ? -15.947 2.695 -1.259 1.00 90.38 73 ILE A C 1
ATOM 587 O O . ILE A 1 73 ? -16.070 3.279 -0.184 1.00 90.38 73 ILE A O 1
ATOM 591 N N . GLY A 1 74 ? -15.785 3.366 -2.405 1.00 91.81 74 GLY A N 1
ATOM 592 C CA . GLY A 1 74 ? -15.777 4.829 -2.495 1.00 91.81 74 GLY A CA 1
ATOM 593 C C . GLY A 1 74 ? -14.555 5.502 -1.860 1.00 91.81 74 GLY A C 1
ATOM 594 O O . GLY A 1 74 ? -14.646 6.653 -1.437 1.00 91.81 74 GLY A O 1
ATOM 595 N N . VAL A 1 75 ? -13.419 4.803 -1.772 1.00 92.56 75 VAL A N 1
ATOM 596 C CA . VAL A 1 75 ? -12.177 5.313 -1.173 1.00 92.56 75 VAL A CA 1
ATOM 597 C C . VAL A 1 75 ? -11.156 5.646 -2.261 1.00 92.56 75 VAL A C 1
ATOM 599 O O . VAL A 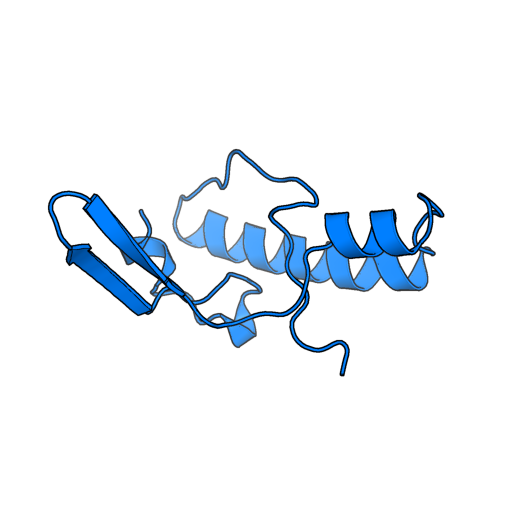1 75 ? -10.992 4.911 -3.232 1.00 92.56 75 VAL A O 1
ATOM 602 N N . VAL A 1 76 ? -10.428 6.748 -2.077 1.00 92.62 76 VAL A N 1
ATOM 603 C CA . VAL A 1 76 ? -9.285 7.148 -2.911 1.00 92.62 76 VAL A CA 1
ATOM 604 C C . VAL A 1 76 ? -8.033 7.153 -2.036 1.00 92.62 76 VAL A C 1
ATOM 606 O O . VAL A 1 76 ? -8.053 7.746 -0.963 1.00 92.62 76 VAL A O 1
ATOM 609 N N . HIS A 1 77 ? -6.947 6.514 -2.487 1.00 92.88 77 HIS A N 1
ATOM 610 C CA . HIS A 1 77 ? -5.696 6.423 -1.715 1.00 92.88 77 HIS A CA 1
ATOM 611 C C . HIS A 1 77 ? -5.004 7.783 -1.506 1.00 92.88 77 HIS A C 1
ATOM 613 O O . HIS A 1 77 ? -4.389 7.997 -0.471 1.00 92.88 77 HIS A O 1
ATOM 619 N N . SER A 1 78 ? -5.081 8.670 -2.506 1.00 95.19 78 SER A N 1
ATOM 620 C CA . SER A 1 78 ? -4.514 10.034 -2.575 1.00 95.19 78 SER A CA 1
ATOM 621 C C . SER A 1 78 ? -2.990 10.209 -2.439 1.00 95.19 78 SER A C 1
ATOM 623 O O . SER A 1 78 ? -2.489 11.216 -2.924 1.00 95.19 78 SER A O 1
ATOM 625 N N . ASP A 1 79 ? -2.246 9.242 -1.893 1.00 95.94 79 ASP A N 1
ATOM 626 C CA . ASP A 1 79 ? -0.774 9.314 -1.736 1.00 95.94 79 ASP A CA 1
ATOM 627 C C . ASP A 1 79 ? -0.038 8.101 -2.347 1.00 95.94 79 ASP A C 1
ATOM 629 O O . ASP A 1 79 ? 0.774 7.444 -1.699 1.00 95.94 79 ASP A O 1
ATOM 633 N N . LEU A 1 80 ? -0.385 7.696 -3.574 1.00 96.19 80 LEU A N 1
ATOM 634 C CA . LEU A 1 80 ? 0.277 6.547 -4.208 1.00 96.19 80 LEU A CA 1
ATOM 635 C C . LEU A 1 80 ? 1.707 6.913 -4.637 1.00 96.19 80 LEU A C 1
ATOM 637 O O . LEU A 1 80 ? 1.896 7.778 -5.491 1.00 96.19 80 LEU A O 1
ATOM 641 N N . LYS A 1 81 ? 2.693 6.195 -4.097 1.00 96.31 81 LYS A N 1
ATOM 642 C CA . LYS A 1 81 ? 4.127 6.332 -4.398 1.00 96.31 81 LYS A CA 1
ATOM 643 C C . LYS A 1 81 ? 4.869 5.020 -4.096 1.00 96.31 81 LYS A C 1
ATOM 645 O O . LYS A 1 81 ? 4.292 4.179 -3.403 1.00 96.31 81 LYS A O 1
ATOM 650 N N . PRO A 1 82 ? 6.111 4.823 -4.582 1.00 95.50 82 PRO A N 1
ATOM 651 C CA . PRO A 1 82 ? 6.856 3.576 -4.377 1.00 95.50 82 PRO A CA 1
ATOM 652 C C . PRO A 1 82 ? 7.019 3.165 -2.904 1.00 95.50 82 PRO A C 1
ATOM 654 O O . PRO A 1 82 ? 6.964 1.978 -2.603 1.00 95.50 82 PRO A O 1
ATOM 657 N N . ASP A 1 83 ? 7.130 4.127 -1.987 1.00 96.88 83 ASP A N 1
ATOM 658 C CA . ASP A 1 83 ? 7.226 3.909 -0.535 1.00 96.88 83 ASP A CA 1
ATOM 659 C C . ASP A 1 83 ? 5.978 3.230 0.054 1.00 96.88 83 ASP A C 1
ATOM 661 O O . ASP A 1 83 ? 6.049 2.542 1.066 1.00 96.88 83 ASP A O 1
ATOM 665 N N . ASN A 1 84 ? 4.822 3.418 -0.591 1.00 96.94 84 ASN A N 1
ATOM 666 C CA . ASN A 1 84 ? 3.527 2.893 -0.155 1.00 96.94 84 ASN A CA 1
ATOM 667 C C . ASN A 1 84 ? 3.137 1.600 -0.899 1.00 96.94 84 ASN A C 1
ATOM 669 O O . ASN A 1 84 ? 1.998 1.145 -0.793 1.00 96.94 84 ASN A O 1
ATOM 673 N N . VAL A 1 85 ? 4.057 1.004 -1.667 1.00 96.38 85 VAL A N 1
ATOM 674 C CA . VAL A 1 85 ? 3.869 -0.291 -2.335 1.00 96.38 85 VAL A CA 1
ATOM 675 C C . VAL A 1 85 ? 4.828 -1.291 -1.712 1.00 96.38 85 VAL A C 1
ATOM 677 O O . VAL A 1 85 ? 6.034 -1.212 -1.918 1.00 96.38 85 VAL A O 1
ATOM 680 N N . MET A 1 86 ? 4.285 -2.227 -0.943 1.00 96.19 86 MET A N 1
ATOM 681 C CA . MET A 1 86 ? 5.058 -3.173 -0.140 1.00 96.19 86 MET A CA 1
ATOM 682 C C . MET A 1 86 ? 5.151 -4.534 -0.827 1.00 96.19 86 MET A C 1
ATOM 684 O O . MET A 1 86 ? 4.189 -4.993 -1.446 1.00 96.19 86 MET A O 1
ATOM 688 N N . LEU A 1 87 ? 6.294 -5.202 -0.693 1.00 94.00 87 LEU A N 1
ATOM 689 C CA . LEU A 1 87 ? 6.481 -6.565 -1.180 1.00 94.00 87 LEU A CA 1
ATOM 690 C C . LEU A 1 87 ? 6.060 -7.570 -0.096 1.00 94.00 87 LEU A C 1
ATOM 692 O O . LEU A 1 87 ? 6.243 -7.322 1.094 1.00 94.00 87 LEU A O 1
ATOM 696 N N . VAL A 1 88 ? 5.476 -8.703 -0.500 1.00 89.56 88 VAL A N 1
ATOM 697 C CA . VAL A 1 88 ? 4.946 -9.704 0.449 1.00 89.56 88 VAL A CA 1
ATOM 698 C C . VAL A 1 88 ? 6.019 -10.707 0.875 1.00 89.56 88 VAL A C 1
ATOM 700 O O . VAL A 1 88 ? 6.180 -10.930 2.065 1.00 89.56 88 VAL A O 1
ATOM 703 N N . ASN A 1 89 ? 6.766 -11.284 -0.076 1.00 75.62 89 ASN A N 1
ATOM 704 C CA . ASN A 1 89 ? 7.837 -12.250 0.192 1.00 75.62 89 ASN A CA 1
ATOM 705 C C . ASN A 1 89 ? 8.996 -12.058 -0.802 1.00 75.62 89 ASN A C 1
ATOM 707 O O . ASN A 1 89 ? 8.828 -12.352 -1.987 1.00 75.62 89 ASN A O 1
ATOM 711 N N . HIS A 1 90 ? 10.167 -11.617 -0.330 1.00 57.81 90 HIS A N 1
ATOM 712 C CA . HIS A 1 90 ? 11.443 -11.719 -1.061 1.00 57.81 90 HIS A CA 1
ATOM 713 C C . HIS A 1 90 ? 12.474 -12.637 -0.379 1.00 57.81 90 HIS A C 1
ATOM 715 O O . HIS A 1 90 ? 13.658 -12.582 -0.719 1.00 57.81 90 HIS A O 1
ATOM 721 N N . SER A 1 91 ? 12.028 -13.502 0.540 1.00 49.16 91 SER A N 1
ATOM 722 C CA . SER A 1 91 ? 12.846 -14.562 1.158 1.00 49.16 91 SER A CA 1
ATOM 723 C C . SER A 1 91 ? 12.567 -15.940 0.568 1.00 49.16 91 SER A C 1
ATOM 725 O O . SER A 1 91 ? 11.397 -16.207 0.211 1.00 49.16 91 SER A O 1
#

Radius of gyration: 14.73 Å; chains: 1; bounding box: 37×25×44 Å

Sequence (91 aa):
MLDVVSILDPVKKSVVQFFERFVHKGQTCLVFEKLDRSLFDLLDEREGRPLSLNEIRPVAHQLLTAFDALKGIGVVHSDLKPDNVMLVNHS

Organism: Lates japonicus (NCBI:txid270547)

InterPro domains:
  IPR000719 Protein kinase domain [PF00069] (12-89)
  IPR000719 Protein kinase domain [PS50011] (1-91)
  IPR008271 Serine/threonine-protein kinase, active site [PS00108] (75-87)
  IPR011009 Protein kinase-like domain superfamily [SSF56112] (13-88)
  IPR050494 Serine/threonine and dual-specificity kinase [PTHR24058] (8-90)

pLDDT: mean 90.07, std 10.63, range [49.16, 97.94]

Foldseek 3Di:
DLVLVQVDDCVQQVDWHWDDWDADPNDIDTDTDDAAAFQVVVCVVVVNDDDDPVRVVVQVVSVVSNVVVCVVSPHDPVDDDRRNRTHHDPD